Protein AF-A0A950DIH4-F1 (afdb_monomer_lite)

Secondary structure (DSSP, 8-state):
--------------SSSSSTTTTTSSSS-S----SS-TTHHHHS-HHHHHHHHHHTHHHHHHHHHHHHHHHHHHHHHHHTT---HHHHHHHHHHHHHHHHHHHHHHHHHHHTS-HHHHHHHHHHHHHHHHHHHHHHHHHHHHHT----------

Foldseek 3Di:
DDDDDDDPPPDDDPPPPPPVCVVVQVPPHDDDPQPAQPCLPVVDDPVQLVVLCVVCVVVLVVLVVQLVVLVVVLVVCVVVVHPCPVSVVSNVVSVVSNVVVSVVSNVSSVVVDDPVVVVVSVVVVVVVVVVVVVVVVVVCVVVPDDDDDPPPDD

pLDDT: mean 73.47, std 22.48, range [26.53, 97.19]

Structure (mmCIF, N/CA/C/O backbone):
data_AF-A0A950DIH4-F1
#
_entry.id   AF-A0A950DIH4-F1
#
loop_
_atom_site.group_PDB
_atom_site.id
_atom_site.type_symbol
_atom_site.label_atom_id
_atom_site.label_alt_id
_atom_site.label_comp_id
_atom_site.label_asym_id
_atom_site.label_entity_id
_atom_site.label_seq_id
_atom_site.pdbx_PDB_ins_code
_atom_site.Cartn_x
_atom_site.Cartn_y
_atom_site.Cartn_z
_atom_site.occupancy
_atom_site.B_iso_or_equiv
_atom_site.auth_seq_id
_atom_site.auth_comp_id
_atom_site.auth_asym_id
_atom_site.auth_atom_id
_atom_site.pdbx_PDB_model_num
ATOM 1 N N . MET A 1 1 ? -33.240 32.908 -43.923 1.00 37.28 1 MET A N 1
ATOM 2 C CA . MET A 1 1 ? -33.156 31.466 -44.254 1.00 37.28 1 MET A CA 1
ATOM 3 C C . MET A 1 1 ? -31.697 31.015 -44.207 1.00 37.28 1 MET A C 1
ATOM 5 O O . MET A 1 1 ? -30.867 31.689 -44.791 1.00 37.28 1 MET A O 1
ATOM 9 N N . LYS A 1 2 ? -31.448 29.868 -43.552 1.00 37.91 2 LYS A N 1
ATOM 10 C CA . LYS A 1 2 ? -30.271 28.966 -43.627 1.00 37.91 2 LYS A CA 1
ATOM 11 C C . LYS A 1 2 ? -28.925 29.410 -43.002 1.00 37.91 2 LYS A C 1
ATOM 13 O O . LYS A 1 2 ? -28.063 29.988 -43.646 1.00 37.91 2 LYS A O 1
ATOM 18 N N . ARG A 1 3 ? -28.746 28.959 -41.748 1.00 47.75 3 ARG A N 1
ATOM 19 C CA . ARG A 1 3 ? -27.480 28.578 -41.080 1.00 47.75 3 ARG A CA 1
ATOM 20 C C . ARG A 1 3 ? -26.722 27.514 -41.886 1.00 47.75 3 ARG A C 1
ATOM 22 O O . ARG A 1 3 ? -27.416 26.624 -42.369 1.00 47.75 3 ARG A O 1
ATOM 29 N N . ARG A 1 4 ? -25.375 27.509 -41.860 1.00 43.25 4 ARG A N 1
ATOM 30 C CA . ARG A 1 4 ? -24.471 26.328 -41.705 1.00 43.25 4 ARG A CA 1
ATOM 31 C C . ARG A 1 4 ? -23.105 26.837 -41.202 1.00 43.25 4 ARG A C 1
ATOM 33 O O . ARG A 1 4 ? -22.477 27.624 -41.889 1.00 43.25 4 ARG A O 1
ATOM 40 N N . PHE A 1 5 ? -22.751 26.670 -39.926 1.00 43.31 5 PHE A N 1
ATOM 41 C CA . PHE A 1 5 ? -22.089 25.484 -39.351 1.00 43.31 5 PHE A CA 1
ATOM 42 C C . PHE A 1 5 ? -20.870 25.021 -40.158 1.00 43.31 5 PHE A C 1
ATOM 44 O O . PHE A 1 5 ? -21.002 24.228 -41.084 1.00 43.31 5 PHE A O 1
ATOM 51 N N . GLY A 1 6 ? -19.694 25.493 -39.744 1.00 36.47 6 GLY A N 1
ATOM 52 C CA . GLY A 1 6 ? -18.396 24.894 -40.041 1.00 36.47 6 GLY A CA 1
ATOM 53 C C . GLY A 1 6 ? -17.799 24.313 -38.760 1.00 36.47 6 GLY A C 1
ATOM 54 O O . GLY A 1 6 ? -16.807 24.824 -38.259 1.00 36.47 6 GLY A O 1
ATOM 55 N N . LEU A 1 7 ? -18.449 23.292 -38.189 1.00 38.38 7 LEU A N 1
ATOM 56 C CA . LEU A 1 7 ? -17.795 22.402 -37.231 1.00 38.38 7 LEU A CA 1
ATOM 57 C C . LEU A 1 7 ? -17.123 21.304 -38.053 1.00 38.38 7 LEU A C 1
ATOM 59 O O . LEU A 1 7 ? -17.789 20.394 -38.548 1.00 38.38 7 LEU A O 1
ATOM 63 N N . SER A 1 8 ? -15.807 21.404 -38.206 1.00 43.47 8 SER A N 1
ATOM 64 C CA . SER A 1 8 ? -14.987 20.276 -38.629 1.00 43.47 8 SER A CA 1
ATOM 65 C C . SER A 1 8 ? -15.021 19.237 -37.516 1.00 43.47 8 SER A C 1
ATOM 67 O O . SER A 1 8 ? -14.258 19.293 -36.554 1.00 43.47 8 SER A O 1
ATOM 69 N N . VAL A 1 9 ? -15.957 18.301 -37.645 1.00 42.53 9 VAL A N 1
ATOM 70 C CA . VAL A 1 9 ? -15.955 17.023 -36.944 1.00 42.53 9 VAL A CA 1
ATOM 71 C C . VAL A 1 9 ? -14.741 16.252 -37.462 1.00 42.53 9 VAL A C 1
ATOM 73 O O . VAL A 1 9 ? -14.832 15.489 -38.419 1.00 42.53 9 VAL A O 1
ATOM 76 N N . ALA A 1 10 ? -13.586 16.460 -36.828 1.00 42.31 10 ALA A N 1
ATOM 77 C CA . ALA A 1 10 ? -12.504 15.482 -36.810 1.00 42.31 10 ALA A CA 1
ATOM 78 C C . ALA A 1 10 ? -12.941 14.344 -35.875 1.00 42.31 10 ALA A C 1
ATOM 80 O O . ALA A 1 10 ? -12.459 14.181 -34.757 1.00 42.31 10 ALA A O 1
ATOM 81 N N . GLY A 1 11 ? -13.974 13.628 -36.316 1.00 32.94 11 GLY A N 1
ATOM 82 C CA . GLY A 1 11 ? -14.399 12.374 -35.733 1.00 32.94 11 GLY A CA 1
ATOM 83 C C . GLY A 1 11 ? -13.416 11.287 -36.133 1.00 32.94 11 GLY A C 1
ATOM 84 O O . GLY A 1 11 ? -12.992 11.217 -37.285 1.00 32.94 11 GLY A O 1
ATOM 85 N N . GLY A 1 12 ? -13.071 10.423 -35.185 1.00 32.31 12 GLY A N 1
ATOM 86 C CA . GLY A 1 12 ? -12.321 9.224 -35.526 1.00 32.31 12 GLY A CA 1
ATOM 87 C C . GLY A 1 12 ? -11.682 8.511 -34.351 1.00 32.31 12 GLY A C 1
ATOM 88 O O . GLY A 1 12 ? -10.477 8.335 -34.345 1.00 32.31 12 GLY A O 1
ATOM 89 N N . VAL A 1 13 ? -12.507 8.049 -33.407 1.00 35.41 13 VAL A N 1
ATOM 90 C CA . VAL A 1 13 ? -12.201 6.906 -32.527 1.00 35.41 13 VAL A CA 1
ATOM 91 C C . VAL A 1 13 ? -11.077 7.127 -31.500 1.00 35.41 13 VAL A C 1
ATOM 93 O O . VAL A 1 13 ? -9.965 6.632 -31.627 1.00 35.41 13 VAL A O 1
ATOM 96 N N . LEU A 1 14 ? -11.424 7.754 -30.376 1.00 36.78 14 LEU A N 1
ATOM 97 C CA . LEU A 1 14 ? -10.697 7.580 -29.107 1.00 36.78 14 LEU A CA 1
ATOM 98 C C . LEU A 1 14 ? -11.670 7.218 -27.972 1.00 36.78 14 LEU A C 1
ATOM 100 O O . LEU A 1 14 ? -11.507 7.608 -26.824 1.00 36.78 14 LEU A O 1
ATOM 104 N N . ALA A 1 15 ? -12.722 6.472 -28.327 1.00 40.69 15 ALA A N 1
ATOM 105 C CA . ALA A 1 15 ? -13.823 6.104 -27.439 1.00 40.69 15 ALA A CA 1
ATOM 106 C C . ALA A 1 15 ? -13.806 4.629 -26.984 1.00 40.69 15 ALA A C 1
ATOM 108 O O . ALA A 1 15 ? -14.753 4.194 -26.343 1.00 40.69 15 ALA A O 1
ATOM 109 N N . VAL A 1 16 ? -12.764 3.835 -27.275 1.00 38.59 16 VAL A N 1
ATOM 110 C CA . VAL A 1 16 ? -12.753 2.396 -26.911 1.00 38.59 16 VAL A CA 1
ATOM 111 C C . VAL A 1 16 ? -11.393 1.913 -26.388 1.00 38.59 16 VAL A C 1
ATOM 113 O O . VAL A 1 16 ? -10.943 0.821 -26.705 1.00 38.59 16 VAL A O 1
ATOM 116 N N . ALA A 1 17 ? -10.713 2.711 -25.561 1.00 38.09 17 ALA A N 1
ATOM 117 C CA . ALA A 1 17 ? -9.515 2.243 -24.844 1.00 38.09 17 ALA A CA 1
ATOM 118 C C . ALA A 1 17 ? -9.584 2.435 -23.318 1.00 38.09 17 ALA A C 1
ATOM 120 O O . ALA A 1 17 ? -8.606 2.177 -22.625 1.00 38.09 17 ALA A O 1
ATOM 121 N N . LEU A 1 18 ? -10.740 2.841 -22.778 1.00 39.69 18 LEU A N 1
ATOM 122 C CA . LEU A 1 18 ? -10.956 2.966 -21.328 1.00 39.69 18 LEU A CA 1
ATOM 123 C C . LEU A 1 18 ? -11.652 1.748 -20.694 1.00 39.69 18 LEU A C 1
ATOM 125 O O . LEU A 1 18 ? -11.801 1.707 -19.480 1.00 39.69 18 LEU A O 1
ATOM 129 N N . VAL A 1 19 ? -12.049 0.740 -21.481 1.00 37.56 19 VAL A N 1
ATOM 130 C CA . VAL A 1 19 ? -12.818 -0.420 -20.975 1.00 37.56 19 VAL A CA 1
ATOM 131 C C . VAL A 1 19 ? -12.010 -1.727 -20.959 1.00 37.56 19 VAL A C 1
ATOM 133 O O . VAL A 1 19 ? -12.351 -2.664 -20.242 1.00 37.56 19 VAL A O 1
ATOM 136 N N . SER A 1 20 ? -10.871 -1.805 -21.648 1.00 32.62 20 SER A N 1
ATOM 137 C CA . SER A 1 20 ? -10.108 -3.062 -21.761 1.00 32.62 20 SER A CA 1
ATOM 138 C C . SER A 1 20 ? -9.133 -3.337 -20.606 1.00 32.62 20 SER A C 1
ATOM 140 O O . SER A 1 20 ? -8.434 -4.345 -20.629 1.00 32.62 20 SER A O 1
ATOM 142 N N . GLY A 1 21 ? -9.123 -2.505 -19.558 1.00 35.66 21 GLY A N 1
ATOM 143 C CA . GLY A 1 21 ? -8.498 -2.840 -18.269 1.00 35.66 21 GLY A CA 1
ATOM 144 C C . GLY A 1 21 ? -9.346 -3.786 -17.405 1.00 35.66 21 GLY A C 1
ATOM 145 O O . GLY A 1 21 ? -8.878 -4.273 -16.379 1.00 35.66 21 GLY A O 1
ATOM 146 N N . ALA A 1 22 ? -10.586 -4.081 -17.817 1.00 33.12 22 ALA A N 1
ATOM 147 C CA . ALA A 1 22 ? -11.535 -4.869 -17.033 1.00 33.12 22 ALA A CA 1
ATOM 148 C C . ALA A 1 22 ? -11.111 -6.333 -16.805 1.00 33.12 22 ALA A C 1
ATOM 150 O O . ALA A 1 22 ? -11.585 -6.953 -15.857 1.00 33.12 22 ALA A O 1
ATOM 151 N N . ALA A 1 23 ? -10.192 -6.882 -17.606 1.00 33.28 23 ALA A N 1
ATOM 152 C CA . ALA A 1 23 ? -9.718 -8.256 -17.422 1.00 33.28 23 ALA A CA 1
ATOM 153 C C . ALA A 1 23 ? -8.645 -8.398 -16.323 1.00 33.28 23 ALA A C 1
ATOM 155 O O . ALA A 1 23 ? -8.525 -9.470 -15.740 1.00 33.28 23 ALA A O 1
ATOM 156 N N . TYR A 1 24 ? -7.932 -7.320 -15.972 1.00 39.03 24 TYR A N 1
ATOM 157 C CA . TYR A 1 24 ? -7.076 -7.277 -14.773 1.00 39.03 24 TYR A CA 1
ATOM 158 C C . TYR A 1 24 ? -7.804 -6.729 -13.537 1.00 39.03 24 TYR A C 1
ATOM 160 O O . TYR A 1 24 ? -7.259 -6.768 -12.440 1.00 39.03 24 TYR A O 1
ATOM 168 N N . ALA A 1 25 ? -9.040 -6.250 -13.704 1.00 37.59 25 ALA A N 1
ATOM 169 C CA . ALA A 1 25 ? -9.881 -5.715 -12.634 1.00 37.59 25 ALA A CA 1
ATOM 170 C C . ALA A 1 25 ? -10.893 -6.732 -12.061 1.00 37.59 25 ALA A C 1
ATOM 172 O O . ALA A 1 25 ? -11.585 -6.422 -11.096 1.00 37.59 25 ALA A O 1
ATOM 173 N N . HIS A 1 26 ? -10.996 -7.942 -12.629 1.00 27.17 26 HIS A N 1
ATOM 174 C CA . HIS A 1 26 ? -11.928 -8.985 -12.162 1.00 27.17 26 HIS A CA 1
ATOM 175 C C . HIS A 1 26 ? -11.309 -10.012 -11.194 1.00 27.17 26 HIS A C 1
ATOM 177 O O . HIS A 1 26 ? -11.958 -10.987 -10.820 1.00 27.17 26 HIS A O 1
ATOM 183 N N . GLY A 1 27 ? -10.087 -9.766 -10.718 1.00 30.38 27 GLY A N 1
ATOM 184 C CA . GLY A 1 27 ? -9.594 -10.274 -9.440 1.00 30.38 27 GLY A CA 1
ATOM 185 C C . GLY A 1 27 ? -9.130 -9.071 -8.626 1.00 30.38 27 GLY A C 1
ATOM 186 O O . GLY A 1 27 ? -8.310 -8.317 -9.130 1.00 30.38 27 GLY A O 1
ATOM 187 N N . PHE A 1 28 ? -9.651 -8.882 -7.409 1.00 36.69 28 PHE A N 1
ATOM 188 C CA . PHE A 1 28 ? -9.484 -7.681 -6.560 1.00 36.69 28 PHE A CA 1
ATOM 189 C C . PHE A 1 28 ? -10.369 -6.483 -6.957 1.00 36.69 28 PHE A C 1
ATOM 191 O O . PHE A 1 28 ? -9.888 -5.408 -7.304 1.00 36.69 28 PHE A O 1
ATOM 198 N N . GLY A 1 29 ? -11.688 -6.681 -6.897 1.00 26.53 29 GLY A N 1
ATOM 199 C CA . GLY A 1 29 ? -12.676 -5.635 -7.159 1.00 26.53 29 GLY A CA 1
ATOM 200 C C . GLY A 1 29 ? -12.666 -4.481 -6.148 1.00 26.53 29 GLY A C 1
ATOM 201 O O . GLY A 1 29 ? -12.408 -4.681 -4.964 1.00 26.53 29 GLY A O 1
ATOM 202 N N . GLY A 1 30 ? -13.038 -3.301 -6.652 1.00 26.84 30 GLY A N 1
ATOM 203 C CA . GLY A 1 30 ? -13.536 -2.159 -5.880 1.00 26.84 30 GLY A CA 1
ATOM 204 C C . GLY A 1 30 ? -12.472 -1.142 -5.478 1.00 26.84 30 GLY A C 1
ATOM 205 O O . GLY A 1 30 ? -11.790 -1.345 -4.486 1.00 26.84 30 GLY A O 1
ATOM 206 N N . ASP A 1 31 ? -12.354 -0.044 -6.234 1.00 37.12 31 ASP A N 1
ATOM 207 C CA . ASP A 1 31 ? -11.776 1.253 -5.822 1.00 37.12 31 ASP A CA 1
ATOM 208 C C . ASP A 1 31 ? -10.643 1.218 -4.783 1.00 37.12 31 ASP A C 1
ATOM 210 O O . ASP A 1 31 ? -10.619 1.937 -3.781 1.00 37.12 31 ASP A O 1
ATOM 214 N N . HIS A 1 32 ? -9.644 0.379 -5.029 1.00 35.97 32 HIS A N 1
ATOM 215 C CA . HIS A 1 32 ? -8.453 0.349 -4.211 1.00 35.97 32 HIS A CA 1
ATOM 216 C C . HIS A 1 32 ? -7.415 1.237 -4.870 1.00 35.97 32 HIS A C 1
ATOM 218 O O . HIS A 1 32 ? -6.893 0.928 -5.940 1.00 35.97 32 HIS A O 1
ATOM 224 N N . HIS A 1 33 ? -7.099 2.347 -4.205 1.00 48.91 33 HIS A N 1
ATOM 225 C CA . HIS A 1 33 ? -5.874 3.105 -4.423 1.00 48.91 33 HIS A CA 1
ATOM 226 C C . HIS A 1 33 ? -4.666 2.165 -4.257 1.00 48.91 33 HIS A C 1
ATOM 228 O O . HIS A 1 33 ? -4.063 2.071 -3.190 1.00 48.91 33 HIS A O 1
ATOM 234 N N . GLY A 1 34 ? -4.349 1.399 -5.298 1.00 62.81 34 GLY A N 1
ATOM 235 C CA . GLY A 1 34 ? -3.170 0.558 -5.350 1.00 62.81 34 GLY A CA 1
ATOM 236 C C . GLY A 1 34 ? -1.931 1.444 -5.349 1.00 62.81 34 GLY A C 1
ATOM 237 O O . GLY A 1 34 ? -1.879 2.461 -6.040 1.00 62.81 34 GLY A O 1
ATOM 238 N N . LEU A 1 35 ? -0.918 1.057 -4.575 1.00 78.69 35 LEU A N 1
ATOM 239 C CA . LEU A 1 35 ? 0.387 1.726 -4.590 1.00 78.69 35 LEU A CA 1
ATOM 240 C C . LEU A 1 35 ? 1.206 1.379 -5.843 1.00 78.69 35 LEU A C 1
ATOM 242 O O . LEU A 1 35 ? 2.245 1.987 -6.088 1.00 78.69 35 LEU A O 1
ATOM 246 N N . ILE A 1 36 ? 0.736 0.416 -6.639 1.00 82.44 36 ILE A N 1
ATOM 247 C CA . ILE A 1 36 ? 1.348 0.005 -7.899 1.00 82.44 36 ILE A CA 1
ATOM 248 C C . ILE A 1 36 ? 0.780 0.876 -9.029 1.00 82.44 36 ILE A C 1
ATOM 250 O O . ILE A 1 36 ? -0.428 0.839 -9.274 1.00 82.44 36 ILE A O 1
ATOM 254 N N . PRO A 1 37 ? 1.619 1.654 -9.739 1.00 81.50 37 PRO A N 1
ATOM 255 C CA . PRO A 1 37 ? 1.186 2.413 -10.906 1.00 81.50 37 PRO A CA 1
ATOM 256 C C . PRO A 1 37 ? 0.562 1.507 -11.978 1.00 81.50 37 PRO A C 1
ATOM 258 O O . PRO A 1 37 ? 1.127 0.454 -12.268 1.00 81.50 37 PRO A O 1
ATOM 261 N N . PRO A 1 38 ? -0.532 1.917 -12.643 1.00 80.25 38 PRO A N 1
ATOM 262 C CA . PRO A 1 38 ? -1.252 1.045 -13.575 1.00 80.25 38 PRO A CA 1
ATOM 263 C C . PRO A 1 38 ? -0.398 0.607 -14.775 1.00 80.25 38 PRO A C 1
ATOM 265 O O . PRO A 1 38 ? -0.549 -0.508 -15.263 1.00 80.25 38 PRO A O 1
ATOM 268 N N . ILE A 1 39 ? 0.568 1.431 -15.202 1.00 84.50 39 ILE A N 1
ATOM 269 C CA . ILE A 1 39 ? 1.508 1.078 -16.277 1.00 84.50 39 ILE A CA 1
ATOM 270 C C . ILE A 1 39 ? 2.371 -0.152 -15.949 1.00 84.50 39 ILE A C 1
ATOM 272 O O . ILE A 1 39 ? 2.814 -0.843 -16.860 1.00 84.50 39 ILE A O 1
ATOM 276 N N . VAL A 1 40 ? 2.585 -0.472 -14.668 1.00 83.81 40 VAL A N 1
ATOM 277 C CA . VAL A 1 40 ? 3.394 -1.630 -14.259 1.00 83.81 40 VAL A CA 1
ATOM 278 C C . VAL A 1 40 ? 2.794 -2.941 -14.767 1.00 83.81 40 VAL A C 1
ATOM 280 O O . VAL A 1 40 ? 3.552 -3.828 -15.144 1.00 83.81 40 VAL A O 1
ATOM 283 N N . GLY A 1 41 ? 1.466 -3.038 -14.890 1.00 82.56 41 GLY A N 1
ATOM 284 C CA . GLY A 1 41 ? 0.808 -4.223 -15.450 1.00 82.56 41 GLY A CA 1
ATOM 285 C C . GLY A 1 41 ? 1.142 -4.496 -16.923 1.00 82.56 41 GLY A C 1
ATOM 286 O O . GLY A 1 41 ? 0.960 -5.614 -17.390 1.00 82.56 41 GLY A O 1
ATOM 287 N N . HIS A 1 42 ? 1.670 -3.504 -17.650 1.00 83.69 42 HIS A N 1
ATOM 288 C CA . HIS A 1 42 ? 2.190 -3.675 -19.011 1.00 83.69 42 HIS A CA 1
ATOM 289 C C . HIS A 1 42 ? 3.692 -3.988 -19.053 1.00 83.69 42 HIS A C 1
ATOM 291 O O . HIS A 1 42 ? 4.205 -4.390 -20.095 1.00 83.69 42 HIS A O 1
ATOM 297 N N . LEU A 1 43 ? 4.407 -3.773 -17.946 1.00 86.88 43 LEU A N 1
ATOM 298 C CA . LEU A 1 43 ? 5.864 -3.911 -17.857 1.00 86.88 43 LEU A CA 1
ATOM 299 C C . LEU A 1 43 ? 6.295 -5.184 -17.119 1.00 86.88 43 LEU A C 1
ATOM 301 O O . LEU A 1 43 ? 7.429 -5.629 -17.293 1.00 86.88 43 LEU A O 1
ATOM 305 N N . VAL A 1 44 ? 5.405 -5.753 -16.306 1.00 85.19 44 VAL A N 1
ATOM 306 C CA . VAL A 1 44 ? 5.608 -6.978 -15.526 1.00 85.19 44 VAL A CA 1
ATOM 307 C C . VAL A 1 44 ? 4.586 -8.013 -15.973 1.00 85.19 44 VAL A C 1
ATOM 309 O O . VAL A 1 44 ? 3.416 -7.689 -16.169 1.00 85.19 44 VAL A O 1
ATOM 312 N N . SER A 1 45 ? 5.012 -9.267 -16.132 1.00 87.31 45 SER A N 1
ATOM 313 C CA . SER A 1 45 ? 4.090 -10.341 -16.511 1.00 87.31 45 SER A CA 1
ATOM 314 C C . SER A 1 45 ? 3.061 -10.622 -15.412 1.00 87.31 45 SER A C 1
ATOM 316 O O . SER A 1 45 ? 3.326 -10.445 -14.217 1.00 87.31 45 SER A O 1
ATOM 318 N N . HIS A 1 46 ? 1.892 -11.123 -15.815 1.00 82.31 46 HIS A N 1
ATOM 319 C CA . HIS A 1 46 ? 0.847 -11.529 -14.877 1.00 82.31 46 HIS A CA 1
ATOM 320 C C . HIS A 1 46 ? 1.353 -12.538 -13.846 1.00 82.31 46 HIS A C 1
ATOM 322 O O . HIS A 1 46 ? 1.076 -12.391 -12.660 1.00 82.31 46 HIS A O 1
ATOM 328 N N . ASP A 1 47 ? 2.117 -13.537 -14.292 1.00 84.81 47 ASP A N 1
ATOM 329 C CA . ASP A 1 47 ? 2.585 -14.625 -13.435 1.00 84.81 47 ASP A CA 1
ATOM 330 C C . ASP A 1 47 ? 3.574 -14.128 -12.378 1.00 84.81 47 ASP A C 1
ATOM 332 O O . ASP A 1 47 ? 3.510 -14.561 -11.230 1.00 84.81 47 ASP A O 1
ATOM 336 N N . GLN A 1 48 ? 4.432 -13.161 -12.721 1.00 84.69 48 GLN A N 1
ATOM 337 C CA . GLN A 1 48 ? 5.332 -12.519 -11.758 1.00 84.69 48 GLN A CA 1
ATOM 338 C C . GLN A 1 48 ? 4.563 -11.711 -10.712 1.00 84.69 48 GLN A C 1
ATOM 340 O O . GLN A 1 48 ? 4.844 -11.834 -9.521 1.00 84.69 48 GLN A O 1
ATOM 345 N N . MET A 1 49 ? 3.573 -10.916 -11.135 1.00 85.38 49 MET A N 1
ATOM 346 C CA . MET A 1 49 ? 2.718 -10.195 -10.188 1.00 85.38 49 MET A CA 1
ATOM 347 C C . MET A 1 49 ? 1.962 -11.177 -9.290 1.00 85.38 49 MET A C 1
ATOM 349 O O . MET A 1 49 ? 1.988 -11.044 -8.069 1.00 85.38 49 MET A O 1
ATOM 353 N N . ARG A 1 50 ? 1.348 -12.211 -9.874 1.00 86.06 50 ARG A N 1
ATOM 354 C CA . ARG A 1 50 ? 0.618 -13.242 -9.137 1.00 86.06 50 ARG A CA 1
ATOM 355 C C . ARG A 1 50 ? 1.505 -13.954 -8.122 1.00 86.06 50 ARG A C 1
ATOM 357 O O . ARG A 1 50 ? 1.061 -14.151 -6.999 1.00 86.06 50 ARG A O 1
ATOM 364 N N . ALA A 1 51 ? 2.733 -14.318 -8.486 1.00 88.19 51 ALA A N 1
ATOM 365 C CA . ALA A 1 51 ? 3.662 -14.984 -7.577 1.00 88.19 51 ALA A CA 1
ATOM 366 C C . ALA A 1 51 ? 3.982 -14.120 -6.346 1.00 88.19 51 ALA A C 1
ATOM 368 O O . ALA A 1 51 ? 3.958 -14.627 -5.227 1.00 88.19 51 ALA A O 1
ATOM 369 N N . ILE A 1 52 ? 4.211 -12.816 -6.545 1.00 87.81 52 ILE A N 1
ATOM 370 C CA . ILE A 1 52 ? 4.451 -11.858 -5.454 1.00 87.81 52 ILE A CA 1
ATOM 371 C C . ILE A 1 52 ? 3.233 -11.782 -4.520 1.00 87.81 52 ILE A C 1
ATOM 373 O O . ILE A 1 52 ? 3.372 -11.907 -3.307 1.00 87.81 52 ILE A O 1
ATOM 377 N N . PHE A 1 53 ? 2.025 -11.638 -5.072 1.00 87.25 53 PHE A N 1
ATOM 378 C CA . PHE A 1 53 ? 0.811 -11.514 -4.260 1.00 87.25 53 PHE A CA 1
ATOM 379 C C . PHE A 1 53 ? 0.373 -12.820 -3.587 1.00 87.25 53 PHE A C 1
ATOM 381 O O . PHE A 1 53 ? -0.114 -12.783 -2.460 1.00 87.25 53 PHE A O 1
ATOM 388 N N . GLU A 1 54 ? 0.522 -13.973 -4.244 1.00 86.38 54 GLU A N 1
ATOM 389 C CA . GLU A 1 54 ? 0.173 -15.268 -3.648 1.00 86.38 54 GLU A CA 1
ATOM 390 C C . GLU A 1 54 ? 1.093 -15.614 -2.469 1.00 86.38 54 GLU A C 1
ATOM 392 O O . GLU A 1 54 ? 0.617 -16.199 -1.497 1.00 86.38 54 GLU A O 1
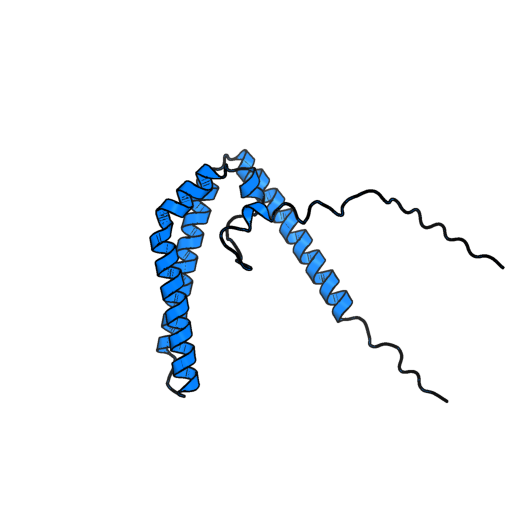ATOM 397 N N . ALA A 1 55 ? 2.364 -15.191 -2.497 1.00 89.06 55 ALA A N 1
ATOM 398 C CA . ALA A 1 55 ? 3.296 -15.399 -1.387 1.00 89.06 55 ALA A CA 1
ATOM 399 C C . ALA A 1 55 ? 2.853 -14.701 -0.085 1.00 89.06 55 ALA A C 1
ATOM 401 O O . ALA A 1 55 ? 3.024 -15.260 0.996 1.00 89.06 55 ALA A O 1
ATOM 402 N N . ASP A 1 56 ? 2.233 -13.521 -0.183 1.00 88.75 56 ASP A N 1
ATOM 403 C CA . ASP A 1 56 ? 1.783 -12.714 0.966 1.00 88.75 56 ASP A CA 1
ATOM 404 C C . ASP A 1 56 ? 0.251 -12.747 1.173 1.00 88.75 56 ASP A C 1
ATOM 406 O O . ASP A 1 56 ? -0.304 -12.045 2.023 1.00 88.75 56 ASP A O 1
ATOM 410 N N . LYS A 1 57 ? -0.473 -13.589 0.427 1.00 88.12 57 LYS A N 1
ATOM 411 C CA . LYS A 1 57 ? -1.946 -13.629 0.408 1.00 88.12 57 LYS A CA 1
ATOM 412 C C . LYS A 1 57 ? -2.582 -13.866 1.773 1.00 88.12 57 LYS A C 1
ATOM 414 O O . LYS A 1 57 ? -3.585 -13.231 2.104 1.00 88.12 57 LYS A O 1
ATOM 419 N N . SER A 1 58 ? -2.038 -14.795 2.557 1.00 89.69 58 SER A N 1
ATOM 420 C CA . SER A 1 58 ? -2.548 -15.102 3.898 1.00 89.69 58 SER A CA 1
ATOM 421 C C . SER A 1 58 ? -2.382 -13.908 4.840 1.00 89.69 58 SER A C 1
ATOM 423 O O . SER A 1 58 ? -3.320 -13.563 5.561 1.00 89.69 58 SER A O 1
ATOM 425 N N . ASN A 1 59 ? -1.232 -13.235 4.773 1.00 91.00 59 ASN A N 1
ATOM 426 C CA . ASN A 1 59 ? -0.929 -12.049 5.561 1.00 91.00 59 ASN A CA 1
ATOM 427 C C . ASN A 1 59 ? -1.842 -10.876 5.177 1.00 91.00 59 ASN A C 1
ATOM 429 O O . ASN A 1 59 ? -2.512 -10.308 6.036 1.00 91.00 59 ASN A O 1
ATOM 433 N N . LEU A 1 60 ? -1.976 -10.582 3.880 1.00 88.56 60 LEU A N 1
ATOM 434 C CA . LEU A 1 60 ? -2.901 -9.558 3.386 1.00 88.56 60 LEU A CA 1
ATOM 435 C C . LEU A 1 60 ? -4.343 -9.811 3.830 1.00 88.56 60 LEU A C 1
ATOM 437 O O . LEU A 1 60 ? -5.021 -8.885 4.276 1.00 88.56 60 LEU A O 1
ATOM 441 N N . LYS A 1 61 ? -4.815 -11.060 3.729 1.00 89.62 61 LYS A N 1
ATOM 442 C CA . LYS A 1 61 ? -6.158 -11.439 4.184 1.00 89.62 61 LYS A CA 1
ATOM 443 C C . LYS A 1 61 ? -6.323 -11.190 5.684 1.00 89.62 61 LYS A C 1
ATOM 445 O O . LYS A 1 61 ? -7.350 -10.653 6.094 1.00 89.62 61 LYS A O 1
ATOM 450 N N . SER A 1 62 ? -5.319 -11.551 6.481 1.00 92.75 62 SER A N 1
ATOM 451 C CA . SER A 1 62 ? -5.303 -11.312 7.926 1.00 92.75 62 SER A CA 1
ATOM 452 C C . SER A 1 62 ? -5.381 -9.816 8.251 1.00 92.75 62 SER A C 1
ATOM 454 O O . SER A 1 62 ? -6.261 -9.390 8.995 1.00 92.75 62 SER A O 1
ATOM 456 N N . LEU A 1 63 ? -4.542 -8.994 7.614 1.00 90.44 63 LEU A N 1
ATOM 457 C CA . LEU A 1 63 ? -4.507 -7.542 7.821 1.00 90.44 63 LEU A CA 1
ATOM 458 C C . LEU A 1 63 ? -5.811 -6.854 7.399 1.00 90.44 63 LEU A C 1
ATOM 460 O O . LEU A 1 63 ? -6.307 -5.983 8.112 1.00 90.44 63 LEU A O 1
ATOM 464 N N . HIS A 1 64 ? -6.409 -7.271 6.280 1.00 90.12 64 HIS A N 1
ATOM 465 C CA . HIS A 1 64 ? -7.730 -6.789 5.874 1.00 90.12 64 HIS A CA 1
ATOM 466 C C . HIS A 1 64 ? -8.816 -7.160 6.888 1.00 90.12 64 HIS A C 1
ATOM 468 O O . HIS A 1 64 ? -9.654 -6.322 7.220 1.00 90.12 64 HIS A O 1
ATOM 474 N N . SER A 1 65 ? -8.794 -8.395 7.397 1.00 89.88 65 SER A N 1
ATOM 475 C CA . SER A 1 65 ? -9.731 -8.839 8.431 1.00 89.88 65 SER A CA 1
ATOM 476 C C . SER A 1 65 ? -9.565 -8.039 9.724 1.00 89.88 65 SER A C 1
ATOM 478 O O . SER A 1 65 ? -10.564 -7.659 10.328 1.00 89.88 65 SER A O 1
ATOM 480 N N . ALA A 1 66 ? -8.327 -7.742 10.128 1.00 84.75 66 ALA A N 1
ATOM 481 C CA . ALA A 1 66 ? -8.037 -6.943 11.315 1.00 84.75 66 ALA A CA 1
ATOM 482 C C . ALA A 1 66 ? -8.540 -5.498 11.170 1.00 84.75 66 ALA A C 1
ATOM 484 O O . ALA A 1 66 ? -9.210 -4.990 12.064 1.00 84.75 66 ALA A O 1
ATOM 485 N N . ALA A 1 67 ? -8.283 -4.856 10.025 1.00 85.56 67 ALA A N 1
ATOM 486 C CA . ALA A 1 67 ? -8.763 -3.500 9.754 1.00 85.56 67 ALA A CA 1
ATOM 487 C C . ALA A 1 67 ? -10.297 -3.421 9.735 1.00 85.56 67 ALA A C 1
ATOM 489 O O . ALA A 1 67 ? -10.876 -2.482 10.277 1.00 85.56 67 ALA A O 1
ATOM 490 N N . ARG A 1 68 ? -10.956 -4.427 9.149 1.00 89.88 68 ARG A N 1
ATOM 491 C CA . ARG A 1 68 ? -12.416 -4.538 9.162 1.00 89.88 68 ARG A CA 1
ATOM 492 C C . ARG A 1 68 ? -12.956 -4.708 10.582 1.00 89.88 68 ARG A C 1
ATOM 494 O O . ARG A 1 68 ? -13.833 -3.954 10.976 1.00 89.88 68 ARG A O 1
ATOM 501 N N . SER A 1 69 ? -12.411 -5.654 11.343 1.00 90.56 69 SER A N 1
ATOM 502 C CA . SER A 1 69 ? -12.861 -5.929 12.710 1.00 90.56 69 SER A CA 1
ATOM 503 C C . SER A 1 69 ? -12.669 -4.727 13.638 1.00 90.56 69 SER A C 1
ATOM 505 O O . SER A 1 69 ? -13.544 -4.459 14.453 1.00 90.56 69 SER A O 1
ATOM 507 N N . ALA A 1 70 ? -11.567 -3.981 13.502 1.00 82.75 70 ALA A N 1
ATOM 508 C CA . ALA A 1 70 ? -11.339 -2.767 14.284 1.00 82.75 70 ALA A CA 1
ATOM 509 C C . ALA A 1 70 ? -12.368 -1.668 13.960 1.00 82.75 70 ALA A C 1
ATOM 511 O O . ALA A 1 70 ? -12.852 -0.999 14.867 1.00 82.75 70 ALA A O 1
ATOM 512 N N . ASN A 1 71 ? -12.739 -1.510 12.683 1.00 85.31 71 ASN A N 1
ATOM 513 C CA . ASN A 1 71 ? -13.796 -0.577 12.283 1.00 85.31 71 ASN A CA 1
ATOM 514 C C . ASN A 1 71 ? -15.171 -1.001 12.815 1.00 85.31 71 ASN A C 1
ATOM 516 O O . ASN A 1 71 ? -15.898 -0.158 13.327 1.00 85.31 71 ASN A O 1
ATOM 520 N N . GLU A 1 72 ? -15.515 -2.289 12.716 1.00 89.81 72 GLU A N 1
ATOM 521 C CA . GLU A 1 72 ? -16.776 -2.822 13.252 1.00 89.81 72 GLU A CA 1
ATOM 522 C C . GLU A 1 72 ? -16.856 -2.612 14.774 1.00 89.81 72 GLU A C 1
ATOM 524 O O . GLU A 1 72 ? -17.905 -2.234 15.291 1.00 89.81 72 GLU A O 1
ATOM 529 N N . GLN A 1 73 ? -15.743 -2.786 15.496 1.00 90.25 73 GLN A N 1
ATOM 530 C CA . GLN A 1 73 ? -15.685 -2.506 16.932 1.00 90.25 73 GLN A CA 1
ATOM 531 C C . GLN A 1 73 ? -15.892 -1.017 17.237 1.00 90.25 73 GLN A C 1
ATOM 533 O O . GLN A 1 73 ? -16.739 -0.687 18.064 1.00 90.25 73 GLN A O 1
ATOM 538 N N . LEU A 1 74 ? -15.174 -0.132 16.535 1.00 89.62 74 LEU A N 1
ATOM 539 C CA . LEU A 1 74 ? -15.328 1.317 16.676 1.00 89.62 74 LEU A CA 1
ATOM 540 C C . LEU A 1 74 ? -16.777 1.756 16.425 1.00 89.62 74 LEU A C 1
ATOM 542 O O . LEU A 1 74 ? -17.320 2.547 17.188 1.00 89.62 74 LEU A O 1
ATOM 546 N N . GLU A 1 75 ? -17.414 1.240 15.374 1.00 89.69 75 GLU A N 1
ATOM 547 C CA . GLU A 1 75 ? -18.811 1.543 15.052 1.00 89.69 75 GLU A CA 1
ATOM 548 C C . GLU A 1 75 ? -19.759 1.098 16.173 1.00 89.69 75 GLU A C 1
ATOM 550 O O . GLU A 1 75 ? -20.593 1.882 16.629 1.00 89.69 75 GLU A O 1
ATOM 555 N N . ASN A 1 76 ? -19.593 -0.131 16.666 1.00 93.62 76 ASN A N 1
ATOM 556 C CA . ASN A 1 76 ? -20.412 -0.664 17.751 1.00 93.62 76 ASN A CA 1
ATOM 557 C C . ASN A 1 76 ? -20.282 0.170 19.034 1.00 93.62 76 ASN A C 1
ATOM 559 O O . ASN A 1 76 ? -21.289 0.469 19.680 1.00 93.62 76 ASN A O 1
ATOM 563 N N . ASP A 1 77 ? -19.062 0.564 19.400 1.00 93.94 77 ASP A N 1
ATOM 564 C CA . ASP A 1 77 ? -18.807 1.309 20.633 1.00 93.94 77 ASP A CA 1
ATOM 565 C C . ASP A 1 77 ? -19.196 2.793 20.520 1.00 93.94 77 ASP A C 1
ATOM 567 O O . ASP A 1 77 ? -19.701 3.357 21.495 1.00 93.94 77 ASP A O 1
ATOM 571 N N . LEU A 1 78 ? -19.109 3.386 19.320 1.00 93.62 78 LEU A N 1
ATOM 572 C CA . LEU A 1 78 ? -19.704 4.694 19.014 1.00 93.62 78 LEU A CA 1
ATOM 573 C C . LEU A 1 78 ? -21.226 4.675 19.200 1.00 93.62 78 LEU A C 1
ATOM 575 O O . LEU A 1 78 ? -21.774 5.549 19.872 1.00 93.62 78 LEU A O 1
ATOM 579 N N . ILE A 1 79 ? -21.916 3.676 18.637 1.00 94.75 79 ILE A N 1
ATOM 580 C CA . ILE A 1 79 ? -23.378 3.535 18.757 1.00 94.75 79 ILE A CA 1
ATOM 581 C C . ILE A 1 79 ? -23.785 3.297 20.217 1.00 94.75 79 ILE A C 1
ATOM 583 O O . ILE A 1 79 ? -24.801 3.822 20.673 1.00 94.75 79 ILE A O 1
ATOM 587 N N . ALA A 1 80 ? -22.985 2.536 20.965 1.00 97.00 80 ALA A N 1
ATOM 588 C CA . ALA A 1 80 ? -23.213 2.274 22.381 1.00 97.00 80 ALA A CA 1
ATOM 589 C C . ALA A 1 80 ? -22.866 3.462 23.303 1.00 97.00 80 ALA A C 1
ATOM 591 O O . ALA A 1 80 ? -23.106 3.372 24.508 1.00 97.00 80 ALA A O 1
ATOM 592 N N . GLY A 1 81 ? -22.303 4.556 22.773 1.00 95.12 81 GLY A N 1
ATOM 593 C CA . GLY A 1 81 ? -21.923 5.741 23.546 1.00 95.12 81 GLY A CA 1
ATOM 594 C C . GLY A 1 81 ? -20.753 5.512 24.508 1.00 95.12 81 GLY A C 1
ATOM 595 O O . GLY A 1 81 ? -20.694 6.152 25.559 1.00 95.12 81 GLY A O 1
ATOM 596 N N . LYS A 1 82 ? -19.849 4.577 24.192 1.00 97.19 82 LYS A N 1
ATOM 597 C CA . LYS A 1 82 ? -18.647 4.303 24.995 1.00 97.19 82 LYS A CA 1
ATOM 598 C C . LYS A 1 82 ? -17.511 5.273 24.654 1.00 97.19 82 LYS A C 1
ATOM 600 O O . LYS A 1 82 ? -17.564 5.989 23.659 1.00 97.19 82 LYS A O 1
ATOM 605 N N . ASP A 1 83 ? -16.465 5.286 25.482 1.00 95.62 83 ASP A N 1
ATOM 606 C CA . ASP A 1 83 ? -15.196 5.931 25.125 1.00 95.62 83 ASP A CA 1
ATOM 607 C C . ASP A 1 83 ? -14.482 5.108 24.045 1.00 95.62 83 ASP A C 1
ATOM 609 O O . ASP A 1 83 ? -14.074 3.974 24.287 1.00 95.62 83 ASP A O 1
ATOM 613 N N . THR A 1 84 ? -14.325 5.699 22.864 1.00 92.75 84 THR A N 1
ATOM 614 C CA . THR A 1 84 ? -13.773 5.054 21.665 1.00 92.75 84 THR A CA 1
ATOM 615 C C . THR A 1 84 ? -12.307 5.405 21.415 1.00 92.75 84 THR A C 1
ATOM 617 O O . THR A 1 84 ? -11.791 5.198 20.314 1.00 92.75 84 THR A O 1
ATOM 620 N N . THR A 1 85 ? -11.612 5.981 22.401 1.00 93.88 85 THR A N 1
ATOM 621 C CA . THR A 1 85 ? -10.203 6.381 22.253 1.00 93.88 85 THR A CA 1
ATOM 622 C C . THR A 1 85 ? -9.320 5.184 21.883 1.00 93.88 85 THR A C 1
ATOM 624 O O . THR A 1 85 ? -8.492 5.272 20.972 1.00 93.88 85 THR A O 1
ATOM 627 N N . THR A 1 86 ? -9.524 4.037 22.538 1.00 95.56 86 THR A N 1
ATOM 628 C CA . THR A 1 86 ? -8.784 2.799 22.245 1.00 95.56 86 THR A CA 1
ATOM 629 C C . THR A 1 86 ? -9.174 2.209 20.886 1.00 95.56 86 THR A C 1
ATOM 631 O O . THR A 1 86 ? -8.292 1.773 20.145 1.00 95.56 86 THR A O 1
ATOM 634 N N . ASP A 1 87 ? -10.453 2.247 20.507 1.00 82.25 87 ASP A N 1
ATOM 635 C CA . ASP A 1 87 ? -10.914 1.716 19.217 1.00 82.25 87 ASP A CA 1
ATOM 636 C C . ASP A 1 87 ? -10.337 2.505 18.042 1.00 82.25 87 ASP A C 1
ATOM 638 O O . ASP A 1 87 ? -9.854 1.926 17.067 1.00 82.25 87 ASP A O 1
ATOM 642 N N . LEU A 1 88 ? -10.300 3.838 18.158 1.00 87.88 88 LEU A N 1
ATOM 643 C CA . LEU A 1 88 ? -9.670 4.696 17.160 1.00 87.88 88 LEU A CA 1
ATOM 644 C C . LEU A 1 88 ? -8.183 4.355 16.994 1.00 87.88 88 LEU A C 1
ATOM 646 O O . LEU A 1 88 ? -7.686 4.271 15.867 1.00 87.88 88 LEU A O 1
ATOM 650 N N . GLN A 1 89 ? -7.475 4.117 18.100 1.00 89.38 89 GLN A N 1
ATOM 651 C CA . GLN A 1 89 ? -6.076 3.696 18.058 1.00 89.38 89 GLN A CA 1
ATOM 652 C C . GLN A 1 89 ? -5.921 2.321 17.387 1.00 89.38 89 GLN A C 1
ATOM 654 O O . GLN A 1 89 ? -5.022 2.142 16.563 1.00 89.38 89 GLN A O 1
ATOM 659 N N . ALA A 1 90 ? -6.816 1.370 17.666 1.00 85.19 90 ALA A N 1
ATOM 660 C CA . ALA A 1 90 ? -6.809 0.050 17.038 1.00 85.19 90 ALA A CA 1
ATOM 661 C C . ALA A 1 90 ? -7.035 0.127 15.518 1.00 85.19 90 ALA A C 1
ATOM 663 O O . ALA A 1 90 ? -6.310 -0.519 14.754 1.00 85.19 90 ALA A O 1
ATOM 664 N N . VAL A 1 91 ? -7.972 0.969 15.064 1.00 85.69 91 VAL A N 1
ATOM 665 C CA . VAL A 1 91 ? -8.192 1.242 13.634 1.00 85.69 91 VAL A CA 1
ATOM 666 C C . VAL A 1 91 ? -6.929 1.812 12.997 1.00 85.69 91 VAL A C 1
ATOM 668 O O . VAL A 1 91 ? -6.480 1.304 11.968 1.00 85.69 91 VAL A O 1
ATOM 671 N N . G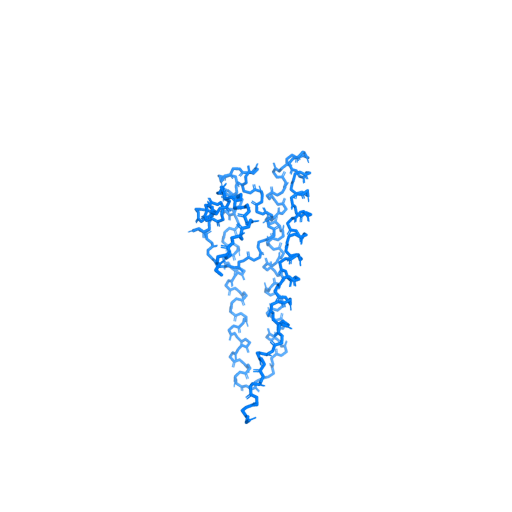LN A 1 92 ? -6.311 2.824 13.611 1.00 87.62 92 GLN A N 1
ATOM 672 C CA . GLN A 1 92 ? -5.074 3.422 13.100 1.00 87.62 92 GLN A CA 1
ATOM 673 C C . GLN A 1 92 ? -3.950 2.388 12.983 1.00 87.62 92 GLN A C 1
ATOM 675 O O . GLN A 1 92 ? -3.294 2.307 11.944 1.00 87.62 92 GLN A O 1
ATOM 680 N N . THR A 1 93 ? -3.744 1.560 14.008 1.00 87.81 93 THR A N 1
ATOM 681 C CA . THR A 1 93 ? -2.741 0.489 13.977 1.00 87.81 93 THR A CA 1
ATOM 682 C C . THR A 1 93 ? -3.020 -0.512 12.856 1.00 87.81 93 THR A C 1
ATOM 684 O O . THR A 1 93 ? -2.116 -0.824 12.080 1.00 87.81 93 THR A O 1
ATOM 687 N N . ALA A 1 94 ? -4.260 -0.984 12.716 1.00 83.94 94 ALA A N 1
ATOM 688 C CA . ALA A 1 94 ? -4.614 -1.954 11.684 1.00 83.94 94 ALA A CA 1
ATOM 689 C C . ALA A 1 94 ? -4.446 -1.385 10.262 1.00 83.94 94 ALA A C 1
ATOM 691 O O . ALA A 1 94 ? -3.893 -2.057 9.388 1.00 83.94 94 ALA A O 1
ATOM 692 N N . GLN A 1 95 ? -4.850 -0.130 10.039 1.00 86.56 95 GLN A N 1
ATOM 693 C CA . GLN A 1 95 ? -4.668 0.563 8.760 1.00 86.56 95 GLN A CA 1
ATOM 694 C C . GLN A 1 95 ? -3.188 0.790 8.436 1.00 86.56 95 GLN A C 1
ATOM 696 O O . GLN A 1 95 ? -2.768 0.557 7.303 1.00 86.56 95 GLN A O 1
ATOM 701 N N . ASN A 1 96 ? -2.377 1.182 9.423 1.00 85.31 96 ASN A N 1
ATOM 702 C CA . ASN A 1 96 ? -0.937 1.370 9.242 1.00 85.31 96 ASN A CA 1
ATOM 703 C C . ASN A 1 96 ? -0.231 0.054 8.898 1.00 85.31 96 ASN A C 1
ATOM 705 O O . ASN A 1 96 ? 0.596 0.034 7.988 1.00 85.31 96 ASN A O 1
ATOM 709 N N . ASN A 1 97 ? -0.597 -1.051 9.552 1.00 85.12 97 ASN A N 1
ATOM 710 C CA . ASN A 1 97 ? -0.048 -2.371 9.236 1.00 85.12 97 ASN A CA 1
ATOM 711 C C . ASN A 1 97 ? -0.431 -2.812 7.816 1.00 85.12 97 ASN A C 1
ATOM 713 O O . ASN A 1 97 ? 0.421 -3.276 7.057 1.00 85.12 97 ASN A O 1
ATOM 717 N N . LEU A 1 98 ? -1.691 -2.606 7.417 1.00 84.81 98 LEU A N 1
ATOM 718 C CA . LEU A 1 98 ? -2.141 -2.891 6.054 1.00 84.81 98 LEU A CA 1
ATOM 719 C C . LEU A 1 98 ? -1.420 -2.014 5.016 1.00 84.81 98 LEU A C 1
ATOM 721 O O . LEU A 1 98 ? -1.043 -2.500 3.949 1.00 84.81 98 LEU A O 1
ATOM 725 N N . MET A 1 99 ? -1.212 -0.730 5.314 1.00 87.06 99 MET A N 1
ATOM 726 C CA . MET A 1 99 ? -0.474 0.186 4.445 1.00 87.06 99 MET A CA 1
ATOM 727 C C . MET A 1 99 ? 0.992 -0.233 4.306 1.00 87.06 99 MET A C 1
ATOM 729 O O . MET A 1 99 ? 1.507 -0.271 3.190 1.00 87.06 99 MET A O 1
ATOM 733 N N . ALA A 1 100 ? 1.651 -0.594 5.409 1.00 86.12 100 ALA A N 1
ATOM 734 C CA . ALA A 1 100 ? 3.030 -1.070 5.401 1.00 86.12 100 ALA A CA 1
ATOM 735 C C . ALA A 1 100 ? 3.191 -2.315 4.515 1.00 86.12 100 ALA A C 1
ATOM 737 O O . ALA A 1 100 ? 4.103 -2.366 3.687 1.00 86.12 100 ALA A O 1
ATOM 738 N N . GLU A 1 101 ? 2.261 -3.270 4.602 1.00 88.50 101 GLU A N 1
ATOM 739 C CA . GLU A 1 101 ? 2.288 -4.465 3.753 1.00 88.50 101 GLU A CA 1
ATOM 740 C C . GLU A 1 101 ? 2.074 -4.125 2.271 1.00 88.50 101 GLU A C 1
ATOM 742 O O . GLU A 1 101 ? 2.788 -4.621 1.398 1.00 88.50 101 GLU A O 1
ATOM 747 N N . LYS A 1 102 ? 1.149 -3.208 1.960 1.00 85.94 102 LYS A N 1
ATOM 748 C CA . LYS A 1 102 ? 0.955 -2.721 0.584 1.00 85.94 102 LYS A CA 1
ATOM 749 C C . LYS A 1 102 ? 2.212 -2.040 0.036 1.00 85.94 102 LYS A C 1
ATOM 751 O O . LYS A 1 102 ? 2.533 -2.226 -1.139 1.00 85.94 102 LYS A O 1
ATOM 756 N N . VAL A 1 103 ? 2.924 -1.260 0.856 1.00 86.62 103 VAL A N 1
ATOM 757 C CA . VAL A 1 103 ? 4.195 -0.621 0.470 1.00 86.62 103 VAL A CA 1
ATOM 758 C C . VAL A 1 103 ? 5.255 -1.681 0.185 1.00 86.62 103 VAL A C 1
ATOM 760 O O . VAL A 1 103 ? 5.897 -1.612 -0.863 1.00 86.62 103 VAL A O 1
ATOM 763 N N . LYS A 1 104 ? 5.402 -2.680 1.062 1.00 90.44 104 LYS A N 1
ATOM 764 C CA . LYS A 1 104 ? 6.321 -3.813 0.870 1.00 90.44 104 LYS A CA 1
ATOM 765 C C . LYS A 1 104 ? 6.053 -4.520 -0.464 1.00 90.44 104 LYS A C 1
ATOM 767 O O . LYS A 1 104 ? 6.980 -4.710 -1.249 1.00 90.44 104 LYS A O 1
ATOM 772 N N . LEU A 1 105 ? 4.796 -4.840 -0.769 1.00 88.31 105 LEU A N 1
ATOM 773 C CA . LEU A 1 105 ? 4.427 -5.492 -2.032 1.00 88.31 105 LEU A CA 1
ATOM 774 C C . LEU A 1 105 ? 4.703 -4.611 -3.250 1.00 88.31 105 LEU A C 1
ATOM 776 O O . LEU A 1 105 ? 5.262 -5.076 -4.242 1.00 88.31 105 LEU A O 1
ATOM 780 N N . ALA A 1 106 ? 4.379 -3.319 -3.174 1.00 87.62 106 ALA A N 1
ATOM 781 C CA . ALA A 1 106 ? 4.697 -2.383 -4.247 1.00 87.62 106 ALA A CA 1
ATOM 782 C C . ALA A 1 106 ? 6.214 -2.289 -4.484 1.00 87.62 106 ALA A C 1
ATOM 784 O O . ALA A 1 106 ? 6.655 -2.272 -5.633 1.00 87.62 106 ALA A O 1
ATOM 785 N N . GLN A 1 107 ? 7.024 -2.285 -3.422 1.00 89.44 107 GLN A N 1
ATOM 786 C CA . GLN A 1 107 ? 8.484 -2.314 -3.525 1.00 89.44 107 GLN A CA 1
ATOM 787 C C . GLN A 1 107 ? 8.983 -3.600 -4.187 1.00 89.44 107 GLN A C 1
ATOM 789 O O . GLN A 1 107 ? 9.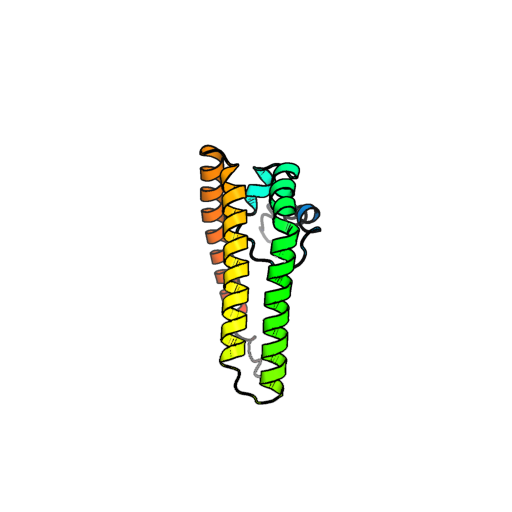833 -3.518 -5.070 1.00 89.44 107 GLN A O 1
ATOM 794 N N . GLN A 1 108 ? 8.439 -4.765 -3.820 1.00 91.12 108 GLN A N 1
ATOM 795 C CA . GLN A 1 108 ? 8.790 -6.042 -4.451 1.00 91.12 108 GLN A CA 1
ATOM 796 C C . GLN A 1 108 ? 8.458 -6.045 -5.947 1.00 91.12 108 GLN A C 1
ATOM 798 O O . GLN A 1 108 ? 9.293 -6.430 -6.761 1.00 91.12 108 GLN A O 1
ATOM 803 N N . VAL A 1 109 ? 7.283 -5.541 -6.335 1.00 89.62 109 VAL A N 1
ATOM 804 C CA . VAL A 1 109 ? 6.906 -5.434 -7.752 1.00 89.62 109 VAL A CA 1
ATOM 805 C C . VAL A 1 109 ? 7.833 -4.467 -8.491 1.00 89.62 109 VAL A C 1
ATOM 807 O O . VAL A 1 109 ? 8.379 -4.814 -9.536 1.00 89.62 109 VAL A O 1
ATOM 810 N N . LEU A 1 110 ? 8.090 -3.275 -7.947 1.00 88.94 110 LEU A N 1
ATOM 811 C CA . LEU A 1 110 ? 8.995 -2.300 -8.568 1.00 88.94 110 LEU A CA 1
ATOM 812 C C . LEU A 1 110 ? 10.457 -2.784 -8.600 1.00 88.94 110 LEU A C 1
ATOM 814 O O . LEU A 1 110 ? 11.236 -2.339 -9.449 1.00 88.94 110 LEU A O 1
ATOM 818 N N . ALA A 1 111 ? 10.848 -3.703 -7.712 1.00 91.81 111 ALA A N 1
ATOM 819 C CA . ALA A 1 111 ? 12.150 -4.368 -7.732 1.00 91.81 111 ALA A CA 1
ATOM 820 C C . ALA A 1 111 ? 12.347 -5.266 -8.961 1.00 91.81 111 ALA A C 1
ATOM 822 O O . ALA A 1 111 ? 13.482 -5.435 -9.392 1.00 91.81 111 ALA A O 1
ATOM 823 N N . THR A 1 112 ? 11.267 -5.762 -9.572 1.00 91.31 112 THR A N 1
ATOM 824 C CA . THR A 1 112 ? 11.341 -6.561 -10.810 1.00 91.31 112 THR A CA 1
ATOM 825 C C . THR A 1 112 ? 11.643 -5.726 -12.057 1.00 91.31 112 THR A C 1
ATOM 827 O O . THR A 1 112 ? 12.036 -6.268 -13.087 1.00 91.31 112 THR A O 1
ATOM 830 N N . LEU A 1 113 ? 11.470 -4.403 -11.975 1.00 92.19 113 LEU A N 1
ATOM 831 C CA . LEU A 1 113 ? 11.655 -3.499 -13.103 1.00 92.19 113 LEU A CA 1
ATOM 832 C C . LEU A 1 113 ? 13.123 -3.128 -13.302 1.00 92.19 113 LEU A C 1
ATOM 834 O O . LEU A 1 113 ? 13.810 -2.707 -12.367 1.00 92.19 113 LEU A O 1
ATOM 838 N N . THR A 1 114 ? 13.552 -3.146 -14.560 1.00 94.75 114 THR A N 1
ATOM 839 C CA . THR A 1 114 ? 14.815 -2.537 -14.994 1.00 94.75 114 THR A CA 1
ATOM 840 C C . THR A 1 114 ? 14.808 -1.017 -14.799 1.00 94.75 114 THR A C 1
ATOM 842 O O . THR A 1 114 ? 13.754 -0.380 -14.718 1.00 94.75 114 THR A O 1
ATOM 845 N N . THR A 1 115 ? 15.990 -0.394 -14.805 1.00 94.56 115 THR A N 1
ATOM 846 C CA . THR A 1 115 ? 16.125 1.071 -14.724 1.00 94.56 115 THR A CA 1
ATOM 847 C C . THR A 1 115 ? 15.329 1.788 -15.817 1.00 94.56 115 THR A C 1
ATOM 849 O O . THR A 1 115 ? 14.610 2.738 -15.520 1.00 94.56 115 THR A O 1
ATOM 852 N N . ALA A 1 116 ? 15.379 1.299 -17.062 1.00 94.19 116 ALA A N 1
ATOM 853 C CA . ALA A 1 116 ? 14.636 1.890 -18.176 1.00 94.19 116 ALA A CA 1
ATOM 854 C C . ALA A 1 116 ? 13.113 1.823 -17.959 1.00 94.19 116 ALA A C 1
ATOM 856 O O . ALA A 1 116 ? 12.408 2.814 -18.158 1.00 94.19 116 ALA A O 1
ATOM 857 N N . GLN A 1 117 ? 12.601 0.685 -17.481 1.00 93.38 117 GLN A N 1
ATOM 858 C CA . GLN A 1 117 ? 11.182 0.533 -17.150 1.00 93.38 117 GLN A CA 1
ATOM 859 C C . GLN A 1 117 ? 10.773 1.430 -15.976 1.00 93.38 117 GLN A C 1
ATOM 861 O O . GLN A 1 117 ? 9.703 2.031 -16.008 1.00 93.38 117 GLN A O 1
ATOM 866 N N . ARG A 1 118 ? 11.627 1.606 -14.960 1.00 92.31 118 ARG A N 1
ATOM 867 C CA . ARG A 1 118 ? 11.360 2.554 -13.862 1.00 92.31 118 ARG A CA 1
ATOM 868 C C . ARG A 1 118 ? 11.258 3.997 -14.356 1.00 92.31 118 ARG A C 1
ATOM 870 O O . ARG A 1 118 ? 10.388 4.732 -13.891 1.00 92.31 118 ARG A O 1
ATOM 877 N N . THR A 1 119 ? 12.083 4.395 -15.324 1.00 93.75 119 THR A N 1
ATOM 878 C CA . THR A 1 119 ? 11.958 5.704 -15.982 1.00 93.75 119 THR A CA 1
ATOM 879 C C . THR A 1 119 ? 10.619 5.835 -16.711 1.00 93.75 119 THR A C 1
ATOM 881 O O . THR A 1 119 ? 9.949 6.856 -16.566 1.00 93.75 119 THR A O 1
ATOM 884 N N . GLN A 1 120 ? 10.174 4.794 -17.425 1.00 91.44 120 GLN A N 1
ATOM 885 C CA . GLN A 1 120 ? 8.849 4.784 -18.064 1.00 91.44 120 GLN A CA 1
ATOM 886 C C . GLN A 1 120 ? 7.717 4.939 -17.039 1.00 91.44 120 GLN A C 1
ATOM 888 O O . GLN A 1 120 ? 6.823 5.760 -17.240 1.00 91.44 120 GLN A O 1
ATOM 893 N N . VAL A 1 121 ? 7.786 4.220 -15.912 1.00 90.06 121 VAL A N 1
ATOM 894 C CA . VAL A 1 121 ? 6.819 4.349 -14.809 1.00 90.06 121 VAL A CA 1
ATOM 895 C C . VAL A 1 121 ? 6.791 5.776 -14.259 1.00 90.06 121 VAL A C 1
ATOM 897 O O . VAL A 1 121 ? 5.714 6.335 -14.060 1.00 90.06 121 VAL A O 1
ATOM 900 N N . SER A 1 122 ? 7.958 6.384 -14.031 1.00 91.69 122 SER A N 1
ATOM 901 C CA . SER A 1 122 ? 8.062 7.756 -13.522 1.00 91.69 122 SER A CA 1
ATOM 902 C C . SER A 1 122 ? 7.428 8.771 -14.479 1.00 91.69 122 SER A C 1
ATOM 904 O O . SER A 1 122 ? 6.580 9.568 -14.069 1.00 91.69 122 SER A O 1
ATOM 906 N N . ASN A 1 123 ? 7.759 8.681 -15.770 1.00 90.81 123 ASN A N 1
ATOM 907 C CA . ASN A 1 123 ? 7.206 9.554 -16.805 1.00 90.81 123 ASN A CA 1
ATOM 908 C C . ASN A 1 123 ? 5.684 9.417 -16.904 1.00 90.81 123 ASN A C 1
ATOM 910 O O . ASN A 1 123 ? 4.970 10.423 -16.925 1.00 90.81 123 ASN A O 1
ATOM 914 N N . PHE A 1 124 ? 5.183 8.180 -16.894 1.00 90.88 124 PHE A N 1
ATOM 915 C CA . PHE A 1 124 ? 3.751 7.909 -16.885 1.00 90.88 124 PHE A CA 1
ATOM 916 C C . PHE A 1 124 ? 3.070 8.522 -15.659 1.00 90.88 124 PHE A C 1
ATOM 918 O O . PHE A 1 124 ? 2.046 9.183 -15.794 1.00 90.88 124 PHE A O 1
ATOM 925 N N . MET A 1 125 ? 3.637 8.357 -14.460 1.00 88.44 125 MET A N 1
ATOM 926 C CA . MET A 1 125 ? 3.035 8.888 -13.235 1.00 88.44 125 MET A CA 1
ATOM 927 C C . MET A 1 125 ? 2.968 10.415 -13.219 1.00 88.44 125 MET A C 1
ATOM 929 O O . MET A 1 125 ? 1.996 10.971 -12.705 1.00 88.44 125 MET A O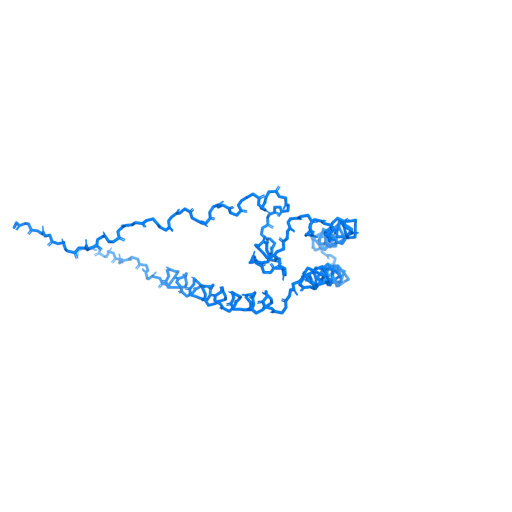 1
ATOM 933 N N . THR A 1 126 ? 3.954 11.097 -13.800 1.00 90.31 126 THR A N 1
ATOM 934 C CA . THR A 1 126 ? 3.917 12.554 -13.982 1.00 90.31 126 THR A CA 1
ATOM 935 C C . THR A 1 126 ? 2.755 12.968 -14.885 1.00 90.31 126 THR A C 1
ATOM 937 O O . THR A 1 126 ? 1.949 13.812 -14.492 1.00 90.31 126 THR A O 1
ATOM 940 N N . GLN A 1 127 ? 2.605 12.324 -16.046 1.00 87.88 127 GLN A N 1
ATOM 941 C CA . GLN A 1 127 ? 1.501 12.600 -16.975 1.00 87.88 127 GLN A CA 1
ATOM 942 C C . GLN A 1 127 ? 0.139 12.267 -16.355 1.00 87.88 127 GLN A C 1
ATOM 944 O O . GLN A 1 127 ? -0.797 13.059 -16.426 1.00 87.88 127 GLN A O 1
ATOM 949 N N . TRP A 1 128 ? 0.038 11.127 -15.673 1.00 86.62 128 TRP A N 1
ATOM 950 C CA . TRP A 1 128 ? -1.180 10.678 -15.007 1.00 86.62 128 TRP A CA 1
ATOM 951 C C . TRP A 1 128 ? -1.642 11.644 -13.911 1.00 86.62 128 TRP A C 1
ATOM 953 O O . TRP A 1 128 ? -2.832 11.937 -13.796 1.00 86.62 128 TRP A O 1
ATOM 963 N N . ARG A 1 129 ? -0.715 12.177 -13.104 1.00 86.50 129 ARG A N 1
ATOM 964 C CA . ARG A 1 129 ? -1.042 13.194 -12.091 1.00 86.50 129 ARG A CA 1
ATOM 965 C C . ARG A 1 129 ? -1.531 14.490 -12.731 1.00 86.50 129 ARG A C 1
ATOM 967 O O . ARG A 1 129 ? -2.514 15.042 -12.244 1.00 86.50 129 ARG A O 1
ATOM 974 N N . ALA A 1 130 ? -0.898 14.931 -13.818 1.00 87.06 130 ALA A N 1
ATOM 975 C CA . ALA A 1 130 ? -1.335 16.113 -14.556 1.00 87.06 130 ALA A CA 1
ATOM 976 C C . ALA A 1 130 ? -2.755 15.933 -15.123 1.00 87.06 130 ALA A C 1
ATOM 978 O O . ALA A 1 130 ? -3.602 16.803 -14.938 1.00 87.06 130 ALA A O 1
ATOM 979 N N . LEU A 1 131 ? -3.054 14.770 -15.715 1.00 85.19 131 LEU A N 1
ATOM 980 C CA . LEU A 1 131 ? -4.396 14.443 -1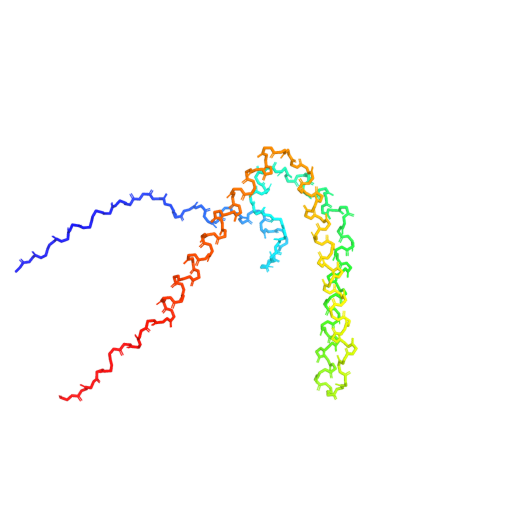6.209 1.00 85.19 131 LEU A CA 1
ATOM 981 C C . LEU A 1 131 ? -5.440 14.439 -15.087 1.00 85.19 131 LEU A C 1
ATOM 983 O O . LEU A 1 131 ? -6.511 15.018 -15.245 1.00 85.19 131 LEU A O 1
ATOM 987 N N . LYS A 1 132 ? -5.123 13.849 -13.926 1.00 84.94 132 LYS A N 1
ATOM 988 C CA . LYS A 1 132 ? -6.033 13.882 -12.771 1.00 84.94 132 LYS A CA 1
ATOM 989 C C . LYS A 1 132 ? -6.280 15.302 -12.268 1.00 84.94 132 LYS A C 1
ATOM 991 O O . LYS A 1 132 ? -7.412 15.629 -11.936 1.00 84.94 132 LYS A O 1
ATOM 996 N N . GLN A 1 133 ? -5.259 16.156 -12.229 1.00 85.19 133 GLN A N 1
ATOM 997 C CA . GLN A 1 133 ? -5.435 17.562 -11.849 1.00 85.19 133 GLN A CA 1
ATOM 998 C C . GLN A 1 133 ? -6.330 18.317 -12.837 1.00 85.19 133 GLN A C 1
ATOM 1000 O O . GLN A 1 133 ? -7.218 19.046 -12.406 1.00 85.19 133 GLN A O 1
ATOM 1005 N N . GLN A 1 134 ? -6.155 18.101 -14.143 1.00 85.75 134 GLN A N 1
ATOM 1006 C CA . GLN A 1 134 ? -7.030 18.685 -15.164 1.00 85.75 134 GLN A CA 1
ATOM 1007 C C . GLN A 1 134 ? -8.474 18.197 -15.020 1.00 85.75 134 GLN A C 1
ATOM 1009 O O . GLN A 1 134 ? -9.403 18.996 -15.082 1.00 85.75 134 GLN A O 1
ATOM 1014 N N . GLN A 1 135 ? -8.674 16.902 -14.765 1.00 80.81 135 GLN A N 1
ATOM 1015 C CA . GLN A 1 135 ? -9.999 16.339 -14.507 1.00 80.81 135 GLN A CA 1
ATOM 1016 C C . GLN A 1 135 ? -10.669 17.005 -13.295 1.00 80.81 135 GLN A C 1
ATOM 1018 O O . GLN A 1 135 ? -11.832 17.391 -13.378 1.00 80.81 135 GLN A O 1
ATOM 1023 N N . TRP A 1 136 ? -9.936 17.193 -12.193 1.00 78.25 136 TRP A N 1
ATOM 1024 C CA . TRP A 1 136 ? -10.437 17.913 -11.017 1.00 78.25 136 TRP A CA 1
ATOM 1025 C C . TRP A 1 136 ? -10.808 19.365 -11.328 1.00 78.25 136 TRP A C 1
ATOM 1027 O O . TRP A 1 136 ? -11.860 19.827 -10.893 1.00 78.25 136 TRP A O 1
ATOM 1037 N N . GLN A 1 137 ? -9.982 20.076 -12.099 1.00 84.38 137 GLN A N 1
ATOM 1038 C CA . GLN A 1 137 ? -10.281 21.447 -12.524 1.00 84.38 137 GLN A CA 1
ATOM 1039 C C . GLN A 1 137 ? -11.553 21.515 -13.374 1.00 84.38 137 GLN A C 1
ATOM 1041 O O . GLN A 1 137 ? -12.372 22.406 -13.168 1.00 84.38 137 GLN A O 1
ATOM 1046 N N . LEU A 1 138 ? -11.751 20.557 -14.285 1.00 81.56 138 LEU A N 1
ATOM 1047 C CA . LEU A 1 138 ? -12.977 20.465 -15.077 1.00 81.56 138 LEU A CA 1
ATOM 1048 C C . LEU A 1 138 ? -14.195 20.212 -14.184 1.00 81.56 138 LEU A C 1
ATOM 1050 O O . LEU A 1 138 ? -15.187 20.920 -14.314 1.00 81.56 138 LEU A O 1
ATOM 1054 N N . PHE A 1 139 ? -14.124 19.270 -13.238 1.00 76.94 139 PHE A N 1
ATOM 1055 C CA . PHE A 1 139 ? -15.236 19.021 -12.313 1.00 76.94 139 PHE A CA 1
ATOM 1056 C C . PHE A 1 139 ? -15.604 20.257 -11.488 1.00 76.94 139 PHE A C 1
ATOM 1058 O O . PHE A 1 139 ? -16.782 20.582 -11.399 1.00 76.94 139 PHE A O 1
ATOM 1065 N N . GLN A 1 140 ? -14.623 20.999 -10.967 1.00 77.19 140 GLN A N 1
ATOM 1066 C CA . GLN A 1 140 ? -14.889 22.248 -10.242 1.00 77.19 140 GLN A CA 1
ATOM 1067 C C . GLN A 1 140 ? -15.537 23.324 -11.127 1.00 77.19 140 GLN A C 1
ATOM 1069 O O . GLN A 1 140 ? -16.362 24.096 -10.649 1.00 77.19 140 GLN A O 1
ATOM 1074 N N . GLN A 1 141 ? -15.196 23.376 -12.418 1.00 69.44 141 GLN A N 1
ATOM 1075 C CA . GLN A 1 141 ? -15.831 24.297 -13.366 1.00 69.44 141 GLN A CA 1
ATOM 1076 C C . GLN A 1 141 ? -17.290 23.919 -13.667 1.00 69.44 141 GLN A C 1
ATOM 1078 O O . GLN A 1 141 ? -18.108 24.814 -13.868 1.00 69.44 141 GLN A O 1
ATOM 1083 N N . TYR A 1 142 ? -17.628 22.625 -13.675 1.00 61.88 142 TYR A N 1
ATOM 1084 C CA . TYR A 1 142 ? -19.003 22.155 -13.881 1.00 61.88 142 TYR A CA 1
ATOM 1085 C C . TYR A 1 142 ? -19.869 22.245 -12.612 1.00 61.88 142 TYR A C 1
ATOM 1087 O O . TYR A 1 142 ? -21.027 22.637 -12.723 1.00 61.88 142 TYR A O 1
ATOM 1095 N N . ASP A 1 143 ? -19.319 21.977 -11.423 1.00 60.12 143 ASP A N 1
ATOM 1096 C CA . ASP A 1 143 ? -20.016 22.185 -10.135 1.00 60.12 143 ASP A CA 1
ATOM 1097 C C . ASP A 1 143 ? -20.155 23.674 -9.763 1.00 60.12 143 ASP A C 1
ATOM 1099 O O . ASP A 1 143 ? -20.978 24.041 -8.927 1.00 60.12 143 ASP A O 1
ATOM 1103 N N . GLY A 1 144 ? -19.365 24.549 -10.393 1.00 51.59 144 GLY A N 1
ATOM 1104 C CA . GLY A 1 144 ? -19.428 26.004 -10.238 1.00 51.59 144 GLY A CA 1
ATOM 1105 C C . GLY A 1 144 ? -20.297 26.733 -11.271 1.00 51.59 144 GLY A C 1
ATOM 1106 O O . GLY A 1 144 ? -20.312 27.966 -11.271 1.00 51.59 144 GLY A O 1
ATOM 1107 N N . ALA A 1 145 ? -20.994 26.029 -12.173 1.00 45.34 145 ALA A N 1
ATOM 1108 C CA . ALA A 1 145 ? -21.846 26.674 -13.170 1.00 45.34 145 ALA A CA 1
ATOM 1109 C C . ALA A 1 145 ? -23.078 27.323 -12.490 1.00 45.34 145 ALA A C 1
ATOM 1111 O O . ALA A 1 145 ? -23.815 26.634 -11.781 1.00 45.34 145 ALA A O 1
ATOM 1112 N N . PRO A 1 146 ? -23.323 28.637 -12.673 1.00 45.97 146 PRO A N 1
ATOM 1113 C CA . PRO A 1 146 ? -24.413 29.341 -12.008 1.00 45.97 146 PRO A CA 1
ATOM 1114 C C . PRO A 1 146 ? -25.769 28.738 -12.380 1.00 45.97 146 PRO A C 1
ATOM 1116 O O . PRO A 1 146 ? -26.006 28.366 -13.532 1.00 45.97 146 PRO A O 1
ATOM 1119 N N . GLN A 1 147 ? -26.656 28.673 -11.383 1.00 47.34 147 GLN A N 1
ATOM 1120 C CA . GLN A 1 147 ? -28.064 28.327 -11.551 1.00 47.34 147 GLN A CA 1
ATOM 1121 C C . GLN A 1 147 ? -28.646 29.058 -12.768 1.00 47.34 147 GLN A C 1
ATOM 1123 O O . GLN A 1 147 ? -28.397 30.248 -12.974 1.00 47.34 147 GLN A O 1
ATOM 1128 N N . ALA A 1 148 ? -29.404 28.308 -13.571 1.00 46.88 148 ALA A N 1
ATOM 1129 C CA . ALA A 1 148 ? -30.154 28.793 -14.722 1.00 46.88 148 ALA A CA 1
ATOM 1130 C C . ALA A 1 148 ? -30.876 30.122 -14.412 1.00 46.88 148 ALA A C 1
ATOM 1132 O O . ALA A 1 148 ? -31.292 30.331 -13.270 1.00 46.88 148 ALA A O 1
ATOM 1133 N N . PRO A 1 149 ? -31.044 31.016 -15.407 1.00 47.75 149 PRO A N 1
ATOM 1134 C CA . PRO A 1 149 ? -31.655 32.321 -15.194 1.00 47.75 149 PRO A CA 1
ATOM 1135 C C . PRO A 1 149 ? -33.010 32.147 -14.512 1.00 47.75 149 PRO A C 1
ATOM 11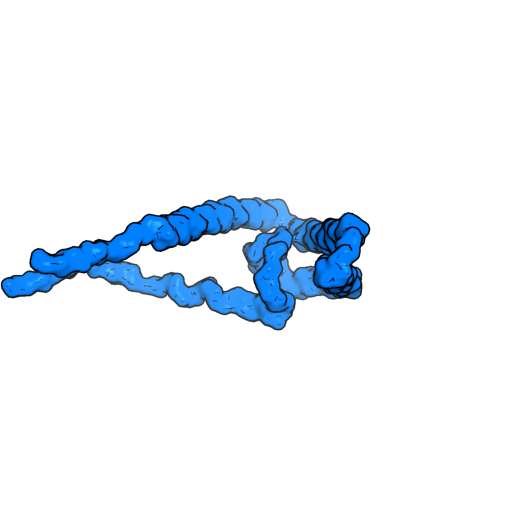37 O O . PRO A 1 149 ? -33.875 31.433 -15.024 1.00 47.75 149 PRO A O 1
ATOM 1140 N N . GLN A 1 150 ? -33.191 32.797 -13.359 1.00 40.84 150 GLN A N 1
ATOM 1141 C CA . GLN A 1 150 ? -34.522 33.009 -12.813 1.00 40.84 150 GLN A CA 1
ATOM 1142 C C . GLN A 1 150 ? -35.294 33.802 -13.865 1.00 40.84 150 GLN A C 1
ATOM 1144 O O . GLN A 1 150 ? -35.077 34.998 -14.050 1.00 40.84 150 GLN A O 1
ATOM 1149 N N . GLY A 1 151 ? -36.154 33.106 -14.603 1.00 48.69 151 GLY A N 1
ATOM 1150 C CA . GLY A 1 151 ? -37.229 33.744 -15.331 1.00 48.69 151 GLY A CA 1
ATOM 1151 C C . GLY A 1 151 ? -38.118 34.429 -14.305 1.00 48.69 151 GLY A C 1
ATOM 1152 O O . GLY A 1 151 ? -38.959 33.783 -13.688 1.00 48.69 151 GLY A O 1
ATOM 1153 N N . SER A 1 152 ? -37.915 35.727 -14.104 1.00 42.53 152 SER A N 1
ATOM 1154 C CA . SER A 1 152 ? -38.977 36.593 -13.622 1.00 42.53 152 SER A CA 1
ATOM 1155 C C . SER A 1 152 ? -39.952 36.740 -14.782 1.00 42.53 152 SER A C 1
ATOM 1157 O O . SER A 1 152 ? -39.674 37.442 -15.757 1.00 42.53 152 SER A O 1
ATOM 1159 N N . GLY A 1 153 ? -41.050 35.993 -14.710 1.00 49.00 153 GLY A N 1
ATOM 1160 C CA . GLY A 1 153 ? -42.253 36.380 -15.421 1.00 49.00 153 GLY A CA 1
ATOM 1161 C C . GLY A 1 153 ? -42.675 37.764 -14.947 1.00 49.00 153 GLY A C 1
ATOM 1162 O O . GLY A 1 153 ? -42.699 38.005 -13.744 1.00 49.00 153 GLY A O 1
ATOM 1163 N N . GLU A 1 154 ? -42.887 38.661 -15.903 1.00 38.28 154 GLU A N 1
ATOM 1164 C CA . GLU A 1 154 ? -44.091 39.480 -16.126 1.00 38.28 154 GLU A CA 1
ATOM 1165 C C . GLU A 1 154 ? -43.832 40.459 -17.279 1.00 38.28 154 GLU A C 1
ATOM 1167 O O . GLU A 1 154 ? -42.750 41.090 -17.308 1.00 38.28 154 GLU A O 1
#

Radius of gyration: 23.82 Å; chains: 1; bounding box: 60×55×69 Å

Sequence (154 aa):
MKRRFGLSVAGGVLAVALVSGAAYAHGFGGDHHGLIPPIVGHLVSHDQMRAIFEADKSNLKSLHSAARSANEQLENDLIAGKDTTTDLQAVQTAQNNLMAEKVKLAQQVLATLTTAQRTQVSNFMTQWRALKQQQWQLFQQYDGAPQAPQGSGE